Protein AF-C3YSF0-F1 (afdb_monomer_lite)

pLDDT: mean 70.15, std 16.6, range [32.06, 91.81]

Radius of gyration: 16.02 Å; chains: 1; bounding box: 49×33×46 Å

Secondary structure (DSSP, 8-state):
-------SHHHHHHHHHHHHHTT--TT-B-TTS--HHHHHHHTT-HHHHHHHHHHT--TT---TTTTTT--HHHHHHHHHHHHH-EEE-S-TTT--EEETTTT-SEEPTTTS--EESSHHHHHHHIIIIIHHHTT-SB--S---SSHHHHHHHHHHHHHTTS---

Foldseek 3Di:
DDDDPPPDLPVLLVLVLVCLQLLDQQQAAEPQQDGPLLLCQLLVSQVSNVSSVQLFRQLPSDDPPSNPRGDPNSVVSSVVSVVVQWGAQSQSVGRHIDGVPPPCWDADPAQSRHTHNDPVSVVNSCVSHNVPVGNHNYDDPPDDDDVCVSCCVSVVVSVPPPPDD

Organism: Branchiostoma floridae (NCBI:txid7739)

Structure (mmCIF, N/CA/C/O backbone):
data_AF-C3YSF0-F1
#
_entry.id   AF-C3YSF0-F1
#
loop_
_atom_site.group_PDB
_atom_site.id
_atom_site.type_symbol
_atom_site.label_atom_id
_atom_site.label_alt_id
_atom_site.label_comp_id
_atom_site.label_asym_id
_atom_site.label_entity_id
_atom_site.label_seq_id
_atom_site.pdbx_PDB_ins_code
_atom_site.Cartn_x
_atom_site.Cartn_y
_atom_site.Cartn_z
_atom_site.occupancy
_atom_site.B_iso_or_equiv
_atom_site.auth_seq_id
_atom_site.auth_comp_id
_atom_site.auth_asym_id
_atom_site.auth_atom_id
_atom_site.pdbx_PDB_model_num
ATOM 1 N N . MET A 1 1 ? 32.765 16.775 -9.386 1.00 58.72 1 MET A N 1
ATOM 2 C CA . MET A 1 1 ? 31.676 17.733 -9.104 1.00 58.72 1 MET A CA 1
ATOM 3 C C . MET A 1 1 ? 31.129 18.255 -10.427 1.00 58.72 1 MET A C 1
ATOM 5 O O . MET A 1 1 ? 31.679 19.210 -10.948 1.00 58.72 1 MET A O 1
ATOM 9 N N . TYR A 1 2 ? 30.104 17.600 -10.987 1.00 32.06 2 TYR A N 1
ATOM 10 C CA . TYR A 1 2 ? 29.138 18.219 -11.906 1.00 32.06 2 TYR A CA 1
ATOM 11 C C . TYR A 1 2 ? 27.849 17.360 -11.951 1.00 32.06 2 TYR A C 1
ATOM 13 O O . TYR A 1 2 ? 27.859 16.250 -12.460 1.00 32.06 2 TYR A O 1
ATOM 21 N N . PHE A 1 3 ? 26.802 17.898 -11.314 1.00 34.94 3 PHE A N 1
ATOM 22 C CA . PHE A 1 3 ? 25.363 17.817 -11.621 1.00 34.94 3 PHE A CA 1
ATOM 23 C C . PHE A 1 3 ? 24.602 16.471 -11.655 1.00 34.94 3 PHE A C 1
ATOM 25 O O . PHE A 1 3 ? 24.458 15.821 -12.679 1.00 34.94 3 PHE A O 1
ATOM 32 N N . LEU A 1 4 ? 23.992 16.170 -10.499 1.00 36.94 4 LEU A N 1
ATOM 33 C CA . LEU A 1 4 ? 22.568 15.846 -10.292 1.00 36.94 4 LEU A CA 1
ATOM 34 C C . LEU A 1 4 ? 21.794 15.232 -11.478 1.00 36.94 4 LEU A C 1
ATOM 36 O O . LEU A 1 4 ? 21.070 15.937 -12.183 1.00 36.94 4 LEU A O 1
ATOM 40 N N . TYR A 1 5 ? 21.774 13.902 -11.558 1.00 40.34 5 TYR A N 1
ATOM 41 C CA . TYR A 1 5 ? 20.647 13.180 -12.154 1.00 40.34 5 TYR A CA 1
ATOM 42 C C . TYR A 1 5 ? 19.462 13.216 -11.166 1.00 40.34 5 TYR A C 1
ATOM 44 O O . TYR A 1 5 ? 19.170 12.262 -10.456 1.00 40.34 5 TYR A O 1
ATOM 52 N N . ARG A 1 6 ? 18.836 14.393 -11.026 1.00 38.50 6 ARG A N 1
ATOM 53 C CA . ARG A 1 6 ? 17.540 14.586 -10.352 1.00 38.50 6 ARG A CA 1
ATOM 54 C C . ARG A 1 6 ? 16.478 14.889 -11.403 1.00 38.50 6 ARG A C 1
ATOM 56 O O . ARG A 1 6 ? 15.987 16.004 -11.444 1.00 38.50 6 ARG A O 1
ATOM 63 N N . ASN A 1 7 ? 16.153 13.940 -12.266 1.00 36.81 7 ASN A N 1
ATOM 64 C CA . ASN A 1 7 ? 14.991 14.021 -13.159 1.00 36.81 7 ASN A CA 1
ATOM 65 C C . ASN A 1 7 ? 14.609 12.559 -13.444 1.00 36.81 7 ASN A C 1
ATOM 67 O O . ASN A 1 7 ? 15.335 11.908 -14.178 1.00 36.81 7 ASN A O 1
ATOM 71 N N . SER A 1 8 ? 13.713 11.923 -12.676 1.00 43.34 8 SER A N 1
ATOM 72 C CA . SER A 1 8 ? 12.286 11.850 -13.051 1.00 43.34 8 SER A CA 1
ATOM 73 C C . SER A 1 8 ? 11.309 11.567 -11.886 1.00 43.34 8 SER A C 1
ATOM 75 O O . SER A 1 8 ? 10.114 11.417 -12.110 1.00 43.34 8 SER A O 1
ATOM 77 N N . ASN A 1 9 ? 11.754 11.553 -10.624 1.00 49.38 9 ASN A N 1
ATOM 78 C CA . ASN A 1 9 ? 10.934 11.026 -9.510 1.00 49.38 9 ASN A CA 1
ATOM 79 C C . ASN A 1 9 ? 9.778 11.936 -9.039 1.00 49.38 9 ASN A C 1
ATOM 81 O O . ASN A 1 9 ? 8.918 11.499 -8.270 1.00 49.38 9 ASN A O 1
ATOM 85 N N . SER A 1 10 ? 9.746 13.216 -9.429 1.00 51.31 10 SER A N 1
ATOM 86 C CA . SER A 1 10 ? 8.721 14.151 -8.936 1.00 51.31 10 SER A CA 1
ATOM 87 C C . SER A 1 10 ? 7.341 13.893 -9.540 1.00 51.31 10 SER A C 1
ATOM 89 O O . SER A 1 10 ? 6.345 14.066 -8.848 1.00 51.31 10 SER A O 1
ATOM 91 N N . GLY A 1 11 ? 7.273 13.452 -10.801 1.00 52.53 11 GLY A N 1
ATOM 92 C CA . GLY A 1 11 ? 5.997 13.171 -11.465 1.00 52.53 11 GLY A CA 1
ATOM 93 C C . GLY A 1 11 ? 5.335 11.893 -10.946 1.00 52.53 11 GLY A C 1
ATOM 94 O O . GLY A 1 11 ? 4.138 11.872 -10.681 1.00 52.53 11 GLY A O 1
ATOM 95 N N . GLU A 1 12 ? 6.118 10.837 -10.728 1.00 57.75 12 GLU A N 1
ATOM 96 C CA . GLU A 1 12 ? 5.611 9.546 -10.241 1.00 57.75 12 GLU A CA 1
ATOM 97 C C . GLU A 1 12 ? 5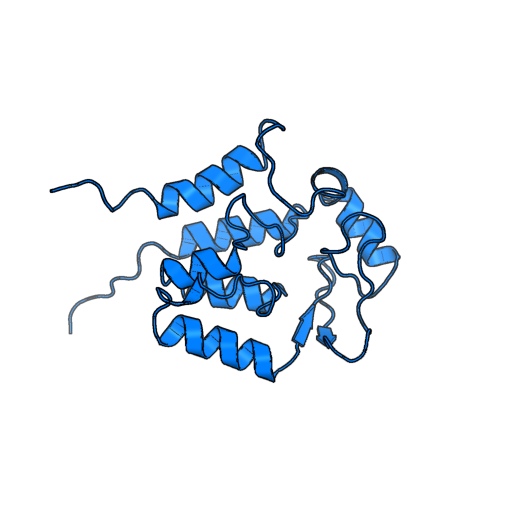.097 9.625 -8.801 1.00 57.75 12 GLU A C 1
ATOM 99 O O . GLU A 1 12 ? 4.040 9.080 -8.471 1.00 57.75 12 GLU A O 1
ATOM 104 N N . THR A 1 13 ? 5.814 10.353 -7.942 1.00 63.53 13 THR A N 1
ATOM 105 C CA . THR A 1 13 ? 5.407 10.550 -6.546 1.00 63.53 13 THR A CA 1
ATOM 106 C C . THR A 1 13 ? 4.123 11.373 -6.443 1.00 63.53 13 THR A C 1
ATOM 108 O O . THR A 1 13 ? 3.238 11.021 -5.661 1.00 63.53 13 THR A O 1
ATOM 111 N N . GLU A 1 14 ? 3.955 12.395 -7.286 1.00 64.31 14 GLU A N 1
ATOM 112 C CA . GLU A 1 14 ? 2.727 13.195 -7.357 1.00 64.31 14 GLU A CA 1
ATOM 113 C C . GLU A 1 14 ? 1.517 12.358 -7.803 1.00 64.31 14 GLU A C 1
ATOM 115 O O . GLU A 1 14 ? 0.438 12.449 -7.209 1.00 64.31 14 GLU A O 1
ATOM 120 N N . VAL A 1 15 ? 1.696 11.462 -8.781 1.00 63.06 15 VAL A N 1
ATOM 121 C CA . VAL A 1 15 ? 0.632 10.545 -9.222 1.00 63.06 15 VAL A CA 1
ATOM 122 C C . VAL A 1 15 ? 0.206 9.602 -8.091 1.00 63.06 15 VAL A C 1
ATOM 124 O O . VAL A 1 15 ? -0.994 9.406 -7.876 1.00 63.06 15 VAL A O 1
ATOM 127 N N . VAL A 1 16 ? 1.151 9.058 -7.318 1.00 68.62 16 VAL A N 1
ATOM 128 C CA . VAL A 1 16 ? 0.844 8.192 -6.163 1.00 68.62 16 VAL A CA 1
ATOM 129 C C . VAL A 1 16 ? 0.087 8.952 -5.069 1.00 68.62 16 VAL A C 1
ATOM 131 O O . VAL A 1 16 ? -0.888 8.429 -4.517 1.00 68.62 16 VAL A O 1
ATOM 134 N N . GLU A 1 17 ? 0.477 10.190 -4.765 1.00 70.00 17 GLU A N 1
ATOM 135 C CA . GLU A 1 17 ? -0.241 11.020 -3.791 1.00 70.00 17 GLU A CA 1
ATOM 136 C C . GLU A 1 17 ? -1.667 11.331 -4.254 1.00 70.00 17 GLU A C 1
ATOM 138 O O . GLU A 1 17 ? -2.618 11.149 -3.484 1.00 70.00 17 GLU A O 1
ATOM 143 N N . LEU A 1 18 ? -1.839 11.725 -5.518 1.00 66.25 18 LEU A N 1
ATOM 144 C CA . LEU A 1 18 ? -3.150 11.988 -6.112 1.00 66.25 18 LEU A CA 1
ATOM 145 C C . LEU A 1 18 ? -4.039 10.742 -6.093 1.00 66.25 18 LEU A C 1
ATOM 147 O O . LEU A 1 18 ? -5.220 10.832 -5.756 1.00 66.25 18 LEU A O 1
ATOM 151 N N . LEU A 1 19 ? -3.491 9.567 -6.388 1.00 68.56 19 LEU A N 1
ATOM 152 C CA . LEU A 1 19 ? -4.215 8.298 -6.330 1.00 68.56 19 LEU A CA 1
ATOM 153 C C . LEU A 1 19 ? -4.746 7.999 -4.928 1.00 68.56 19 LEU A C 1
ATOM 155 O O . LEU A 1 19 ? -5.927 7.676 -4.759 1.00 68.56 19 LEU A O 1
ATOM 159 N N . VAL A 1 20 ? -3.902 8.133 -3.905 1.00 72.12 20 VAL A N 1
ATOM 160 C CA . VAL A 1 20 ? -4.318 7.908 -2.514 1.00 72.12 20 VAL A CA 1
ATOM 161 C C . VAL A 1 20 ? -5.337 8.954 -2.073 1.00 72.12 20 VAL A C 1
ATOM 163 O O . VAL A 1 20 ? -6.326 8.611 -1.418 1.00 72.12 20 VAL A O 1
ATOM 166 N N . GLN A 1 21 ? -5.175 10.209 -2.499 1.00 73.56 21 GLN A N 1
ATOM 167 C CA . GLN A 1 21 ? -6.186 11.248 -2.299 1.00 73.56 21 GLN A CA 1
ATOM 168 C C . GLN A 1 21 ? -7.525 10.906 -2.956 1.00 73.56 21 GLN A C 1
ATOM 170 O O . GLN A 1 21 ? -8.554 11.301 -2.418 1.00 73.5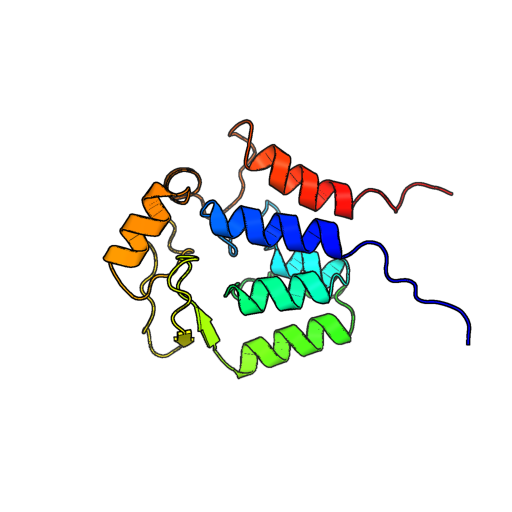6 21 GLN A O 1
ATOM 175 N N . HIS A 1 22 ? -7.527 10.139 -4.048 1.00 69.44 22 HIS A N 1
ATOM 176 C CA . HIS A 1 22 ? -8.723 9.648 -4.741 1.00 69.44 22 HIS A CA 1
ATOM 177 C C . HIS A 1 22 ? -9.148 8.235 -4.309 1.00 69.44 22 HIS A C 1
ATOM 179 O O . HIS A 1 22 ? -9.960 7.590 -4.970 1.00 69.44 22 HIS A O 1
ATOM 185 N N . GLY A 1 23 ? -8.667 7.751 -3.164 1.00 69.38 23 GLY A N 1
ATOM 186 C CA . GLY A 1 23 ? -9.173 6.533 -2.534 1.00 69.38 23 GLY A CA 1
ATOM 187 C C . GLY A 1 23 ? -8.573 5.230 -3.065 1.00 69.38 23 GLY A C 1
ATOM 188 O O . GLY A 1 23 ? -9.189 4.165 -2.916 1.00 69.38 23 GLY A O 1
ATOM 189 N N . ALA A 1 24 ? -7.398 5.310 -3.694 1.00 72.81 24 ALA A N 1
ATOM 190 C CA . ALA A 1 24 ? -6.646 4.153 -4.153 1.00 72.81 24 ALA A CA 1
ATOM 191 C C . ALA A 1 24 ? -6.326 3.172 -3.025 1.00 72.81 24 ALA A C 1
ATOM 193 O O . ALA A 1 24 ? -6.008 3.553 -1.900 1.00 72.81 24 ALA A O 1
ATOM 194 N N . THR A 1 25 ? -6.375 1.878 -3.343 1.00 76.25 25 THR A N 1
ATOM 195 C CA . THR A 1 25 ? -5.874 0.841 -2.436 1.00 76.25 25 THR A CA 1
ATOM 196 C C . THR A 1 25 ? -4.438 0.511 -2.823 1.00 76.25 25 THR A C 1
ATOM 198 O O . THR A 1 25 ? -4.192 0.081 -3.941 1.00 76.25 25 THR A O 1
ATOM 201 N N . LEU A 1 26 ? -3.504 0.717 -1.893 1.00 78.75 26 LEU A N 1
ATOM 202 C CA . LEU A 1 26 ? -2.059 0.537 -2.107 1.00 78.75 26 LEU A CA 1
ATOM 203 C C . LEU A 1 26 ? -1.610 -0.928 -2.167 1.00 78.75 26 LEU A C 1
ATOM 205 O O . LEU A 1 26 ? -0.489 -1.219 -2.557 1.00 78.75 26 LEU A O 1
ATOM 209 N N . ASP A 1 27 ? -2.491 -1.832 -1.751 1.00 80.06 27 ASP A N 1
ATOM 210 C CA . ASP A 1 27 ? -2.218 -3.256 -1.561 1.00 80.06 27 ASP A CA 1
ATOM 211 C C . ASP A 1 27 ? -2.892 -4.130 -2.636 1.00 80.06 27 ASP A C 1
ATOM 213 O O . ASP A 1 27 ? -3.080 -5.327 -2.430 1.00 80.06 27 ASP A O 1
ATOM 217 N N . ILE A 1 28 ? -3.338 -3.524 -3.743 1.00 76.38 28 ILE A N 1
ATOM 218 C CA . ILE A 1 28 ? -3.887 -4.258 -4.892 1.00 76.38 28 ILE A CA 1
ATOM 219 C C . ILE A 1 28 ? -2.761 -5.062 -5.530 1.00 76.38 28 ILE A C 1
ATOM 221 O O . ILE A 1 28 ? -1.642 -4.564 -5.641 1.00 76.38 28 ILE A O 1
ATOM 225 N N . ARG A 1 29 ? -3.077 -6.279 -5.963 1.00 76.94 29 ARG A N 1
ATOM 226 C CA . ARG A 1 29 ? -2.145 -7.136 -6.687 1.00 76.94 29 ARG A CA 1
ATOM 227 C C . ARG A 1 29 ? -2.467 -7.188 -8.168 1.00 76.94 29 ARG A C 1
ATOM 229 O O . ARG A 1 29 ? -3.637 -7.115 -8.540 1.00 76.94 29 ARG A O 1
ATOM 236 N N . ASP A 1 30 ? -1.454 -7.320 -9.006 1.00 72.31 30 ASP A N 1
ATOM 237 C CA . ASP A 1 30 ? -1.636 -7.618 -10.424 1.00 72.31 30 ASP A CA 1
ATOM 238 C C . ASP A 1 30 ? -1.770 -9.136 -10.683 1.00 72.31 30 ASP A C 1
ATOM 240 O O . ASP A 1 30 ? -1.887 -9.946 -9.759 1.00 72.31 30 ASP A O 1
ATOM 244 N N . ASN A 1 31 ? -1.767 -9.531 -11.960 1.00 72.88 31 ASN A N 1
ATOM 245 C CA . ASN A 1 31 ? -1.837 -10.938 -12.372 1.00 72.88 31 ASN A CA 1
ATOM 246 C C . ASN A 1 31 ? -0.616 -11.767 -11.934 1.00 72.88 31 ASN A C 1
ATOM 248 O O . ASN A 1 31 ? -0.710 -12.992 -11.885 1.00 72.88 31 ASN A O 1
ATOM 252 N N . ARG A 1 32 ? 0.506 -11.112 -11.618 1.00 70.38 32 ARG A N 1
ATOM 253 C CA . ARG A 1 32 ? 1.728 -11.709 -11.065 1.00 70.38 32 ARG A CA 1
ATOM 254 C C . ARG A 1 32 ? 1.764 -11.637 -9.538 1.00 70.38 32 ARG A C 1
ATOM 256 O O . ARG A 1 32 ? 2.794 -11.892 -8.942 1.00 70.38 32 ARG A O 1
ATOM 263 N N . GLN A 1 33 ? 0.644 -11.284 -8.904 1.00 75.44 33 GLN A N 1
ATOM 264 C CA . GLN A 1 33 ? 0.536 -11.071 -7.460 1.00 75.44 33 GLN A CA 1
ATOM 265 C C . GLN A 1 33 ? 1.411 -9.926 -6.914 1.00 75.44 33 GLN A C 1
ATOM 267 O O . GLN A 1 33 ? 1.505 -9.758 -5.691 1.00 75.44 33 GLN A O 1
ATOM 272 N N . ASP A 1 34 ? 1.973 -9.088 -7.784 1.00 76.56 34 ASP A N 1
ATOM 273 C CA . ASP A 1 34 ? 2.842 -7.987 -7.395 1.00 76.56 34 ASP A CA 1
ATOM 274 C C . ASP A 1 34 ? 2.014 -6.774 -6.971 1.00 76.56 34 ASP A C 1
ATOM 276 O O . ASP A 1 34 ? 0.982 -6.437 -7.559 1.00 76.56 34 ASP A O 1
ATOM 280 N N . THR A 1 35 ? 2.466 -6.107 -5.909 1.00 80.38 35 THR A N 1
ATOM 281 C CA . THR A 1 35 ? 1.856 -4.863 -5.418 1.00 80.38 35 THR A CA 1
ATOM 282 C C . THR A 1 35 ? 2.588 -3.647 -5.985 1.00 80.38 35 THR A C 1
ATOM 284 O O . THR A 1 35 ? 3.753 -3.765 -6.367 1.00 80.38 35 THR A O 1
ATOM 287 N N . PRO A 1 36 ? 1.978 -2.445 -5.966 1.00 77.56 36 PRO A N 1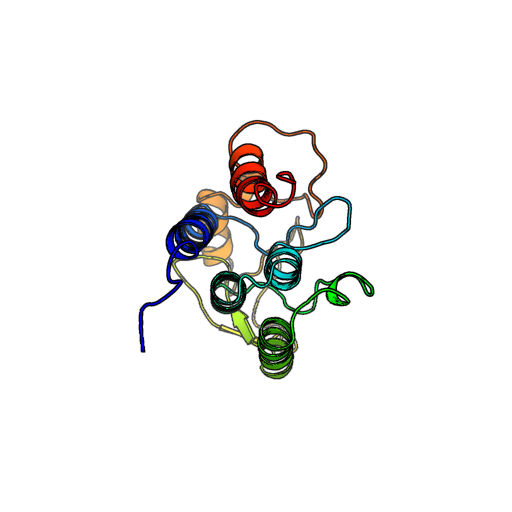
ATOM 288 C CA . PRO A 1 36 ? 2.667 -1.205 -6.331 1.00 77.56 36 PRO A CA 1
ATOM 289 C C . PRO A 1 36 ? 4.015 -1.013 -5.623 1.00 77.56 36 PRO A C 1
ATOM 291 O O . PRO A 1 36 ? 4.943 -0.456 -6.198 1.00 77.56 36 PRO A O 1
ATOM 294 N N . LEU A 1 37 ? 4.135 -1.496 -4.380 1.00 81.94 37 LEU A N 1
ATOM 295 C CA . LEU A 1 37 ? 5.382 -1.449 -3.623 1.00 81.94 37 LEU A CA 1
ATOM 296 C C . LEU A 1 37 ? 6.449 -2.393 -4.195 1.00 81.94 37 LEU A C 1
ATOM 298 O O . LEU A 1 37 ? 7.605 -2.000 -4.256 1.00 81.94 37 LEU A O 1
ATOM 302 N N . VAL A 1 38 ? 6.072 -3.606 -4.616 1.00 78.00 38 VAL A N 1
ATOM 303 C CA . VAL A 1 38 ? 7.001 -4.574 -5.227 1.00 78.00 38 VAL A CA 1
ATOM 304 C C . VAL A 1 38 ? 7.532 -4.034 -6.552 1.00 78.00 38 VAL A C 1
ATOM 306 O O . VAL A 1 38 ? 8.742 -4.014 -6.740 1.00 78.00 38 VAL A O 1
ATOM 309 N N . HIS A 1 39 ? 6.656 -3.494 -7.405 1.00 75.81 39 HIS A N 1
ATOM 310 C CA . HIS A 1 39 ? 7.064 -2.814 -8.639 1.00 75.81 39 HIS A CA 1
ATOM 311 C C . HIS A 1 39 ? 8.047 -1.676 -8.353 1.00 75.81 39 HIS A C 1
ATOM 313 O O . HIS A 1 39 ? 9.145 -1.665 -8.896 1.00 75.81 39 HIS A O 1
ATOM 319 N N . ALA A 1 40 ? 7.719 -0.769 -7.427 1.00 77.19 40 ALA A N 1
ATOM 320 C CA . ALA A 1 40 ? 8.619 0.330 -7.072 1.00 77.19 40 ALA A CA 1
ATOM 321 C C . ALA A 1 40 ? 9.999 -0.147 -6.577 1.00 77.19 40 ALA A C 1
ATOM 323 O O . ALA A 1 40 ? 10.977 0.575 -6.742 1.00 77.19 40 ALA A O 1
ATOM 324 N N . CYS A 1 41 ? 10.092 -1.342 -5.985 1.00 78.94 41 CYS A N 1
ATOM 325 C CA . CYS A 1 41 ? 11.371 -1.925 -5.592 1.00 78.94 41 CYS A CA 1
ATOM 326 C C . CYS A 1 41 ? 12.126 -2.584 -6.759 1.00 78.94 41 CYS A C 1
ATOM 328 O O . CYS A 1 41 ? 13.343 -2.442 -6.807 1.00 78.94 41 CYS A O 1
ATOM 330 N N . ILE A 1 42 ? 11.438 -3.272 -7.681 1.00 75.56 42 ILE A N 1
ATOM 331 C CA . ILE A 1 42 ? 12.048 -3.897 -8.875 1.00 75.56 42 ILE A CA 1
ATOM 332 C C . ILE A 1 42 ? 12.689 -2.835 -9.779 1.00 75.56 42 ILE A C 1
ATOM 334 O O . ILE A 1 42 ? 13.764 -3.053 -10.320 1.00 75.56 42 ILE A O 1
ATOM 338 N N . PHE A 1 43 ? 12.054 -1.668 -9.907 1.00 74.19 43 PHE A N 1
ATOM 339 C CA . PHE A 1 43 ? 12.539 -0.568 -10.751 1.00 74.19 43 PHE A CA 1
ATOM 340 C C . PHE A 1 43 ? 13.407 0.461 -10.001 1.00 74.19 43 PHE A C 1
ATOM 342 O O . PHE A 1 43 ? 13.668 1.547 -10.513 1.00 74.19 43 PHE A O 1
ATOM 349 N N . ASP A 1 44 ? 13.809 0.151 -8.765 1.00 74.00 44 ASP A N 1
ATOM 350 C CA . ASP A 1 44 ? 14.570 1.020 -7.853 1.00 74.00 44 ASP A CA 1
ATOM 351 C C . ASP A 1 44 ? 14.049 2.469 -7.741 1.00 74.00 44 ASP A C 1
ATOM 353 O O . ASP A 1 44 ? 14.777 3.459 -7.645 1.00 74.00 44 ASP A O 1
ATOM 357 N N . HIS A 1 45 ? 12.729 2.632 -7.705 1.00 77.00 45 HIS A N 1
ATOM 358 C CA . HIS A 1 45 ? 12.096 3.929 -7.477 1.00 77.00 45 HIS A CA 1
ATOM 359 C C . HIS A 1 45 ? 12.048 4.230 -5.979 1.00 77.00 45 HIS A C 1
ATOM 361 O O . HIS A 1 45 ? 10.984 4.269 -5.353 1.00 77.00 45 HIS A O 1
ATOM 367 N N . VAL A 1 46 ? 13.221 4.457 -5.385 1.00 81.31 46 VAL A N 1
ATOM 368 C CA . VAL A 1 46 ? 13.410 4.569 -3.929 1.00 81.31 46 VAL A CA 1
ATOM 369 C C . VAL A 1 46 ? 12.497 5.629 -3.288 1.00 81.31 46 VAL A C 1
ATOM 371 O O . VAL A 1 46 ? 11.985 5.446 -2.179 1.00 81.31 46 VAL A O 1
ATOM 374 N N . ASP A 1 47 ? 12.252 6.745 -3.979 1.00 80.94 47 ASP A N 1
ATOM 375 C CA . ASP A 1 47 ? 11.340 7.796 -3.508 1.00 80.94 47 ASP A CA 1
ATOM 376 C C . ASP A 1 47 ? 9.880 7.331 -3.487 1.00 80.94 47 ASP A C 1
ATOM 378 O O . ASP A 1 47 ? 9.166 7.567 -2.506 1.00 80.94 47 ASP A O 1
ATOM 382 N N . THR A 1 48 ? 9.460 6.595 -4.515 1.00 79.12 48 THR A N 1
ATOM 383 C CA . THR A 1 48 ? 8.139 5.966 -4.605 1.00 79.12 48 THR A CA 1
ATOM 384 C C . THR A 1 48 ? 7.976 4.882 -3.537 1.00 79.12 48 THR A C 1
ATOM 386 O O . THR A 1 48 ? 6.946 4.846 -2.860 1.00 79.12 48 THR A O 1
ATOM 389 N N . VAL A 1 49 ? 9.009 4.071 -3.275 1.00 83.44 49 VAL A N 1
ATOM 390 C CA . VAL A 1 49 ? 9.042 3.090 -2.169 1.00 83.44 49 VAL A CA 1
ATOM 391 C C . VAL A 1 49 ? 8.826 3.786 -0.823 1.00 83.44 49 VAL A C 1
ATOM 393 O O . VAL A 1 49 ? 7.932 3.412 -0.054 1.00 83.44 49 VAL A O 1
ATOM 396 N N . ARG A 1 50 ? 9.597 4.845 -0.539 1.00 86.00 50 ARG A N 1
ATOM 397 C CA . ARG A 1 50 ? 9.451 5.641 0.693 1.00 86.00 50 ARG A CA 1
ATOM 398 C C . ARG A 1 50 ? 8.051 6.227 0.824 1.00 86.00 50 ARG A C 1
ATOM 400 O O . ARG A 1 50 ? 7.471 6.180 1.912 1.00 86.00 50 ARG A O 1
ATOM 407 N N . LEU A 1 51 ? 7.507 6.771 -0.261 1.00 83.25 51 LEU A N 1
ATOM 408 C CA . LEU A 1 51 ? 6.179 7.369 -0.276 1.00 83.25 51 LEU A CA 1
ATOM 409 C C . LEU A 1 51 ? 5.086 6.326 -0.014 1.00 83.25 51 LEU A C 1
ATOM 411 O O . LEU A 1 51 ? 4.266 6.524 0.880 1.00 83.25 51 LEU A O 1
ATOM 415 N N . LEU A 1 52 ? 5.097 5.195 -0.720 1.00 82.50 52 LEU A N 1
ATOM 416 C CA . LEU A 1 52 ? 4.122 4.115 -0.538 1.00 82.50 52 LEU A CA 1
ATOM 417 C C . LEU A 1 52 ? 4.124 3.596 0.905 1.00 82.50 52 LEU A C 1
ATOM 419 O O . LEU A 1 52 ? 3.063 3.467 1.523 1.00 82.50 52 LEU A O 1
ATOM 423 N N . LEU A 1 53 ? 5.304 3.385 1.492 1.00 86.00 53 LEU A N 1
ATOM 424 C CA . LEU A 1 53 ? 5.441 2.984 2.897 1.00 86.00 53 LEU A CA 1
ATOM 425 C C . LEU A 1 53 ? 4.945 4.072 3.858 1.00 86.00 53 LEU A C 1
ATOM 427 O O . LEU A 1 53 ? 4.236 3.774 4.824 1.00 86.00 53 LEU A O 1
ATOM 431 N N . LYS A 1 54 ? 5.247 5.346 3.579 1.00 83.44 54 LYS A N 1
ATOM 432 C CA . LYS A 1 54 ? 4.749 6.494 4.354 1.00 83.44 54 LYS A CA 1
ATOM 433 C C . LYS A 1 54 ? 3.225 6.591 4.308 1.00 83.44 54 LYS A C 1
ATOM 435 O O . LYS A 1 54 ? 2.626 6.926 5.331 1.00 83.44 54 LYS A O 1
ATOM 440 N N . LEU A 1 55 ? 2.610 6.273 3.169 1.00 78.44 55 LEU A N 1
ATOM 441 C CA . LEU A 1 55 ? 1.158 6.230 2.964 1.00 78.44 55 LEU A CA 1
ATOM 442 C C . LEU A 1 55 ? 0.512 4.949 3.528 1.00 78.44 55 LEU A C 1
ATOM 444 O O . LEU A 1 55 ? -0.708 4.888 3.680 1.00 78.44 55 LEU A O 1
ATOM 448 N N . GLY A 1 56 ? 1.319 3.966 3.937 1.00 81.75 56 GLY A N 1
ATOM 449 C CA . GLY A 1 56 ? 0.875 2.778 4.665 1.00 81.75 56 GLY A CA 1
ATOM 450 C C . GLY A 1 56 ? 0.667 1.529 3.809 1.00 81.75 56 GLY A C 1
ATOM 451 O O . GLY A 1 56 ? -0.098 0.657 4.231 1.00 81.75 56 GLY A O 1
ATOM 452 N N . ALA A 1 57 ? 1.326 1.438 2.649 1.00 85.06 57 ALA A N 1
ATOM 453 C CA . ALA A 1 57 ? 1.439 0.198 1.881 1.00 85.06 57 ALA A CA 1
ATOM 454 C C . ALA A 1 57 ? 2.037 -0.924 2.743 1.00 85.06 57 ALA A C 1
ATOM 456 O O . ALA A 1 57 ? 2.875 -0.681 3.619 1.00 85.06 57 ALA A O 1
ATOM 457 N N . ASN A 1 58 ? 1.595 -2.159 2.524 1.00 85.88 58 ASN A N 1
ATOM 458 C CA . ASN A 1 58 ? 2.044 -3.292 3.318 1.00 85.88 58 ASN A CA 1
ATOM 459 C C . ASN A 1 58 ? 3.309 -3.939 2.729 1.00 85.88 58 ASN A C 1
ATOM 461 O O . ASN A 1 58 ? 3.212 -4.597 1.694 1.00 85.88 58 ASN A O 1
ATOM 465 N N . PRO A 1 59 ? 4.464 -3.871 3.417 1.00 86.44 59 PRO A N 1
ATOM 466 C CA . PRO A 1 59 ? 5.708 -4.462 2.919 1.00 86.44 59 PRO A CA 1
ATOM 467 C C . PRO A 1 59 ? 5.716 -5.997 2.909 1.00 86.44 59 PRO A C 1
ATOM 469 O O . PRO A 1 59 ? 6.624 -6.600 2.347 1.00 86.44 59 PRO A O 1
ATOM 472 N N . ASP A 1 60 ? 4.730 -6.639 3.541 1.00 82.62 60 ASP A N 1
ATOM 473 C CA . ASP A 1 60 ? 4.653 -8.098 3.635 1.00 82.62 60 ASP A CA 1
ATOM 474 C C . ASP A 1 60 ? 3.825 -8.738 2.494 1.00 82.62 60 ASP A C 1
ATOM 476 O O . ASP A 1 60 ? 3.763 -9.961 2.407 1.00 82.62 60 ASP A O 1
ATOM 480 N N . LEU A 1 61 ? 3.173 -7.957 1.618 1.00 74.56 61 LEU A N 1
ATOM 481 C CA . LEU A 1 61 ? 2.320 -8.481 0.531 1.00 74.56 61 LEU A CA 1
ATOM 482 C C . LEU A 1 61 ? 3.098 -8.770 -0.761 1.00 74.56 61 LEU A C 1
ATOM 484 O O . LEU A 1 61 ? 2.659 -8.394 -1.843 1.00 74.56 61 LEU A O 1
ATOM 488 N N . ARG A 1 62 ? 4.237 -9.447 -0.643 1.00 69.06 62 ARG A N 1
ATOM 489 C CA . ARG A 1 62 ? 5.065 -9.869 -1.780 1.00 69.06 62 ARG A CA 1
ATOM 490 C C . ARG A 1 62 ? 4.867 -11.346 -2.102 1.00 69.06 62 ARG A C 1
ATOM 492 O O . ARG A 1 62 ? 4.669 -12.145 -1.183 1.00 69.06 62 ARG A O 1
ATOM 499 N N . GLU A 1 63 ? 4.973 -11.710 -3.376 1.00 66.56 63 GLU A N 1
ATOM 500 C CA . GLU A 1 63 ? 5.245 -13.095 -3.748 1.00 66.56 63 GLU A CA 1
ATOM 501 C C . GLU A 1 63 ? 6.705 -13.447 -3.411 1.00 66.56 63 GLU A C 1
ATOM 503 O O . GLU A 1 63 ? 7.581 -12.586 -3.313 1.00 66.56 63 GLU A O 1
ATOM 508 N N . THR A 1 64 ? 6.960 -14.730 -3.159 1.00 52.88 64 THR A N 1
ATOM 509 C CA . THR A 1 64 ? 8.226 -15.229 -2.597 1.00 52.88 64 THR A CA 1
ATOM 510 C C . THR A 1 64 ? 9.408 -15.106 -3.579 1.00 52.88 64 THR A C 1
ATOM 512 O O . THR A 1 64 ? 10.546 -15.247 -3.146 1.00 52.88 64 THR A O 1
ATOM 515 N N . GLY A 1 65 ? 9.162 -14.786 -4.860 1.00 54.19 65 GLY A N 1
ATOM 516 C CA . GLY A 1 65 ? 10.187 -14.640 -5.906 1.00 54.19 65 GLY A CA 1
ATOM 517 C C . GLY A 1 65 ? 10.397 -13.226 -6.475 1.00 54.19 65 GLY A C 1
ATOM 518 O O . GLY A 1 65 ? 11.426 -12.985 -7.092 1.00 54.19 65 GLY A O 1
ATOM 519 N N . SER A 1 66 ? 9.493 -12.264 -6.263 1.00 56.03 66 SER A N 1
ATOM 520 C CA . SER A 1 66 ? 9.544 -10.981 -6.999 1.00 56.03 66 SER A CA 1
ATOM 521 C C . SER A 1 66 ? 10.565 -9.962 -6.469 1.00 56.03 66 SER A C 1
ATOM 523 O O . SER A 1 66 ? 10.788 -8.936 -7.095 1.00 56.03 66 SER A O 1
ATOM 525 N N . LEU A 1 67 ? 11.194 -10.207 -5.310 1.00 54.91 67 LEU A N 1
ATOM 526 C CA . LEU A 1 67 ? 12.232 -9.313 -4.767 1.00 54.91 67 LEU A CA 1
ATOM 527 C C . LEU A 1 67 ? 13.659 -9.687 -5.183 1.00 54.91 67 LEU A C 1
ATOM 529 O O . LEU A 1 67 ? 14.600 -9.045 -4.718 1.00 54.91 67 LEU A O 1
ATOM 533 N N . HIS A 1 68 ? 13.845 -10.721 -6.009 1.00 57.12 68 HIS A N 1
ATOM 534 C CA . HIS A 1 68 ? 15.183 -11.093 -6.476 1.00 57.12 68 HIS A CA 1
ATOM 535 C C . HIS A 1 68 ? 15.855 -9.976 -7.290 1.00 57.12 68 HIS A C 1
ATOM 537 O O . HIS A 1 68 ? 17.081 -9.907 -7.290 1.00 57.12 68 HIS A O 1
ATOM 543 N N . ASP A 1 69 ? 15.058 -9.064 -7.856 1.00 57.75 69 ASP A N 1
ATOM 544 C CA . ASP A 1 69 ? 15.521 -7.952 -8.691 1.00 57.75 69 ASP A CA 1
ATOM 545 C C . ASP A 1 69 ? 15.525 -6.595 -7.963 1.00 57.75 69 ASP A C 1
ATOM 547 O O . ASP A 1 69 ? 15.805 -5.565 -8.564 1.00 57.75 69 ASP A O 1
ATOM 551 N N . CYS A 1 70 ? 15.195 -6.552 -6.667 1.00 64.44 70 CYS A N 1
ATOM 552 C CA . CYS A 1 70 ? 15.192 -5.293 -5.923 1.00 64.44 70 CYS A CA 1
ATOM 553 C C . CYS A 1 70 ? 16.608 -4.887 -5.523 1.00 64.44 70 CYS A C 1
ATOM 555 O O . CYS A 1 70 ? 17.304 -5.642 -4.838 1.00 64.44 70 CYS A O 1
ATOM 557 N N . GLU A 1 71 ? 17.004 -3.666 -5.876 1.00 71.12 71 GLU A N 1
ATOM 558 C CA . GLU A 1 71 ? 18.294 -3.120 -5.469 1.00 71.12 71 GLU A CA 1
ATOM 559 C C . GLU A 1 71 ? 18.425 -2.980 -3.942 1.00 71.12 71 GLU A C 1
ATOM 561 O O . GLU A 1 71 ? 17.448 -2.916 -3.180 1.00 71.12 71 GLU A O 1
ATOM 566 N N . GLU A 1 72 ? 19.680 -2.934 -3.482 1.00 75.75 72 GLU A N 1
ATOM 567 C CA . GLU A 1 72 ? 20.033 -3.047 -2.067 1.00 75.75 72 GLU A CA 1
ATOM 568 C C . GLU A 1 72 ? 19.369 -1.959 -1.201 1.00 75.75 72 GLU A C 1
ATOM 570 O O . GLU A 1 72 ? 18.934 -2.237 -0.081 1.00 75.75 72 GLU A O 1
ATOM 575 N N . GLU A 1 73 ? 19.237 -0.732 -1.711 1.00 81.69 73 GLU A N 1
ATOM 576 C CA . GLU A 1 73 ? 18.670 0.397 -0.962 1.00 81.69 73 GLU A CA 1
ATOM 577 C C . GLU A 1 73 ? 17.150 0.283 -0.783 1.00 81.69 73 GLU A C 1
ATOM 579 O O . GLU A 1 73 ? 16.640 0.384 0.339 1.00 81.69 73 GLU A O 1
ATOM 584 N N . SER A 1 74 ? 16.413 0.000 -1.859 1.00 82.19 74 SER A N 1
ATOM 585 C CA . SER A 1 74 ? 14.966 -0.234 -1.805 1.00 82.19 74 SER A CA 1
ATOM 586 C C . SER A 1 74 ? 14.622 -1.405 -0.876 1.00 82.19 74 SER A C 1
ATOM 588 O O . SER A 1 74 ? 13.718 -1.295 -0.035 1.00 82.19 74 SER A O 1
ATOM 590 N N . LEU A 1 75 ? 15.399 -2.493 -0.936 1.00 83.62 75 LEU A N 1
ATOM 591 C CA . LEU A 1 75 ? 15.236 -3.642 -0.046 1.00 83.62 75 LEU A CA 1
ATOM 592 C C . LEU A 1 75 ? 15.484 -3.273 1.424 1.00 83.62 75 LEU A C 1
ATOM 594 O O . LEU A 1 75 ? 14.683 -3.636 2.290 1.00 83.62 75 LEU A O 1
ATOM 598 N N . ARG A 1 76 ? 16.544 -2.510 1.727 1.00 87.69 76 ARG A N 1
ATOM 599 C CA . ARG A 1 76 ? 16.840 -2.038 3.095 1.00 87.69 76 ARG A CA 1
ATOM 600 C C . ARG A 1 76 ? 15.681 -1.232 3.683 1.00 87.69 76 ARG A C 1
ATOM 602 O O . ARG A 1 76 ? 15.306 -1.461 4.835 1.00 87.69 76 ARG A O 1
ATOM 609 N N . ILE A 1 77 ? 15.082 -0.330 2.906 1.00 87.75 77 ILE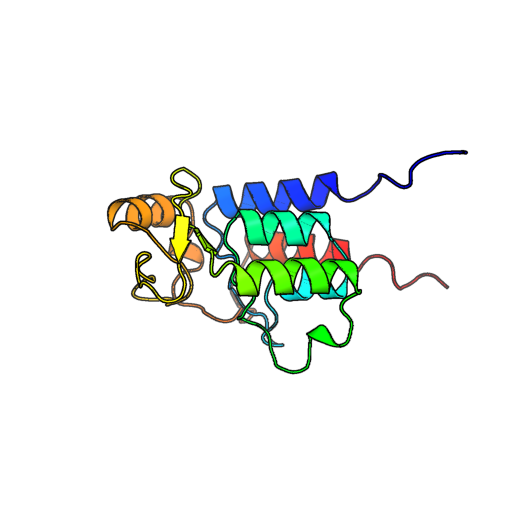 A N 1
ATOM 610 C CA . ILE A 1 77 ? 13.951 0.505 3.348 1.00 87.75 77 ILE A CA 1
ATOM 611 C C . ILE A 1 77 ? 12.714 -0.352 3.636 1.00 87.75 77 ILE A C 1
ATOM 613 O O . ILE A 1 77 ? 12.055 -0.169 4.666 1.00 87.75 77 ILE A O 1
ATOM 617 N N . VAL A 1 78 ? 12.403 -1.308 2.757 1.00 86.94 78 VAL A N 1
ATOM 618 C CA . VAL A 1 78 ? 11.285 -2.240 2.955 1.00 86.94 78 VAL A CA 1
ATOM 619 C C . VAL A 1 78 ? 11.509 -3.094 4.197 1.00 86.94 78 VAL A C 1
ATOM 621 O O . VAL A 1 78 ? 10.605 -3.220 5.024 1.00 86.94 78 VAL A O 1
ATOM 624 N N . GLU A 1 79 ? 12.707 -3.644 4.382 1.00 87.56 79 GLU A N 1
ATOM 625 C CA . GLU A 1 79 ? 13.049 -4.443 5.560 1.00 87.56 79 GLU A CA 1
ATOM 626 C C . GLU A 1 79 ? 12.972 -3.625 6.856 1.00 87.56 79 GLU A C 1
ATOM 628 O O . GLU A 1 79 ? 12.476 -4.110 7.878 1.00 87.56 79 GLU A O 1
ATOM 633 N N . GLU A 1 80 ? 13.351 -2.349 6.827 1.00 88.75 80 GLU A N 1
ATOM 634 C CA . GLU A 1 80 ? 13.159 -1.459 7.970 1.00 88.75 80 GLU A CA 1
ATOM 635 C C . GLU A 1 80 ? 11.669 -1.213 8.254 1.00 88.75 80 GLU A C 1
ATOM 637 O O . GLU A 1 80 ? 11.195 -1.365 9.387 1.00 88.75 80 GLU A O 1
ATOM 642 N N . ALA A 1 81 ? 10.865 -0.963 7.219 1.00 87.94 81 ALA A N 1
ATOM 643 C CA . ALA A 1 81 ? 9.416 -0.873 7.364 1.00 87.94 81 ALA A CA 1
ATOM 644 C C . ALA A 1 81 ? 8.788 -2.187 7.873 1.00 87.94 81 ALA A C 1
ATOM 646 O O . ALA A 1 81 ? 7.790 -2.158 8.608 1.00 87.94 81 ALA A O 1
ATOM 647 N N . ARG A 1 82 ? 9.376 -3.350 7.563 1.00 88.12 82 ARG A N 1
ATOM 648 C CA . ARG A 1 82 ? 8.970 -4.651 8.123 1.00 88.12 82 ARG A CA 1
ATOM 649 C C . ARG A 1 82 ? 9.208 -4.718 9.629 1.00 88.12 82 ARG A C 1
ATOM 651 O O . ARG A 1 82 ? 8.301 -5.130 10.364 1.00 88.12 82 ARG A O 1
ATOM 658 N N . LYS A 1 83 ? 10.364 -4.247 10.105 1.00 86.94 83 LYS A N 1
ATOM 659 C CA . LYS A 1 83 ? 10.710 -4.210 11.538 1.00 86.94 83 LYS A CA 1
ATOM 660 C C . LYS A 1 83 ? 9.799 -3.287 12.338 1.00 86.94 83 LYS A C 1
ATOM 662 O O . LYS A 1 83 ? 9.310 -3.695 13.394 1.00 86.94 83 LYS A O 1
ATOM 667 N N . THR A 1 84 ? 9.510 -2.090 11.819 1.00 84.88 84 THR A N 1
ATOM 668 C CA . THR A 1 84 ? 8.678 -1.095 12.527 1.00 84.88 84 THR A CA 1
ATOM 669 C C . THR A 1 84 ? 7.243 -1.567 12.756 1.00 84.88 84 THR A C 1
ATOM 671 O O . THR A 1 84 ? 6.567 -1.068 13.656 1.00 84.88 84 THR A O 1
ATOM 674 N N . LYS A 1 85 ? 6.751 -2.533 11.961 1.00 81.81 85 LYS A N 1
ATOM 675 C CA . LYS A 1 85 ? 5.365 -3.046 12.031 1.00 81.81 85 LYS A CA 1
ATOM 676 C C . LYS A 1 85 ? 4.301 -1.967 11.840 1.00 81.81 85 LYS A C 1
ATOM 678 O O . LYS A 1 85 ? 3.123 -2.238 12.088 1.00 81.81 85 LYS A O 1
ATOM 683 N N . LEU A 1 86 ? 4.712 -0.782 11.394 1.00 82.06 86 LEU A N 1
ATOM 684 C CA . LEU A 1 86 ? 3.875 0.391 11.267 1.00 82.06 86 LEU A CA 1
ATOM 685 C C . LEU A 1 86 ? 3.036 0.296 9.997 1.00 82.06 86 LEU A C 1
ATOM 687 O O . LEU A 1 86 ? 3.506 -0.096 8.931 1.00 82.06 86 LEU A O 1
ATOM 691 N N . LEU A 1 87 ? 1.776 0.672 10.138 1.00 85.38 87 LEU A N 1
ATOM 692 C CA . LEU A 1 87 ? 0.811 0.872 9.071 1.00 85.38 87 LEU A CA 1
ATOM 693 C C . LEU A 1 87 ? 0.008 2.130 9.377 1.00 85.38 87 LEU A C 1
ATOM 695 O O . LEU A 1 87 ? 0.063 2.664 10.487 1.00 85.38 87 LEU A O 1
ATOM 699 N N . ARG A 1 88 ? -0.788 2.593 8.417 1.00 87.12 88 ARG A N 1
ATOM 700 C CA . ARG A 1 88 ? -1.650 3.762 8.605 1.00 87.12 88 ARG A CA 1
ATOM 701 C C . ARG A 1 88 ? -3.061 3.511 8.117 1.00 87.12 88 ARG A C 1
ATOM 703 O O . ARG A 1 88 ? -3.303 2.662 7.267 1.00 87.12 88 ARG A O 1
ATOM 710 N N . CYS A 1 89 ? -4.003 4.257 8.677 1.00 88.06 89 CYS A N 1
ATOM 711 C CA . CYS A 1 89 ? -5.350 4.368 8.136 1.00 88.06 89 CYS A CA 1
ATOM 712 C C . CYS A 1 89 ? -5.288 4.868 6.683 1.00 88.06 89 CYS A C 1
ATOM 714 O O . CYS A 1 89 ? -4.703 5.920 6.440 1.00 88.06 89 CYS A O 1
ATOM 716 N N . CYS A 1 90 ? -5.939 4.166 5.750 1.00 84.06 90 CYS A N 1
ATOM 717 C CA . CYS A 1 90 ? -5.952 4.529 4.328 1.00 84.06 90 CYS A CA 1
ATOM 718 C C . CYS A 1 90 ? -6.755 5.799 4.024 1.00 84.06 90 CYS A C 1
ATOM 720 O O . CYS A 1 90 ? -6.688 6.301 2.914 1.00 84.06 90 CYS A O 1
ATOM 722 N N . ASN A 1 91 ? -7.530 6.332 4.976 1.00 85.44 91 ASN A N 1
ATOM 723 C CA . ASN A 1 91 ? -8.173 7.627 4.775 1.00 85.44 91 ASN A CA 1
ATOM 724 C C . ASN A 1 91 ? -7.090 8.727 4.713 1.00 85.44 91 ASN A C 1
ATOM 726 O O . ASN A 1 91 ? -6.470 8.986 5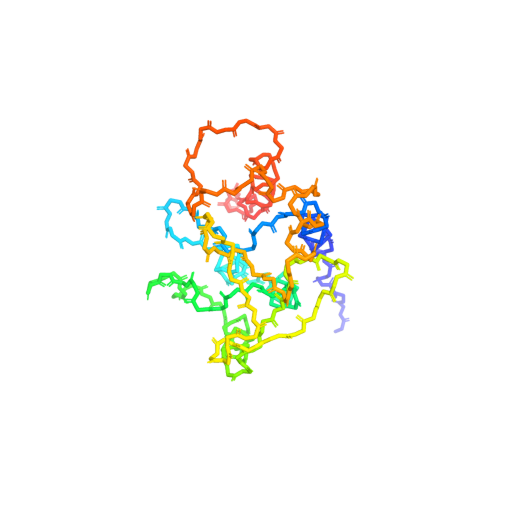.756 1.00 85.44 91 ASN A O 1
ATOM 730 N N . PRO A 1 92 ? -6.894 9.405 3.561 1.00 75.12 92 PRO A N 1
ATOM 731 C CA . PRO A 1 92 ? -5.811 10.370 3.368 1.00 75.12 92 PRO A CA 1
ATOM 732 C C . PRO A 1 92 ? -5.901 11.560 4.331 1.00 75.12 92 PRO A C 1
ATOM 734 O O . PRO A 1 92 ? -4.882 12.111 4.728 1.00 75.12 92 PRO A O 1
ATOM 737 N N . LYS A 1 93 ? -7.110 11.915 4.791 1.00 82.81 93 LYS A N 1
ATOM 738 C CA . LYS A 1 93 ? -7.321 12.987 5.781 1.00 82.81 93 LYS A CA 1
ATOM 739 C C . LYS A 1 93 ? -7.029 12.565 7.225 1.00 82.81 93 LYS A C 1
ATOM 741 O O . LYS A 1 93 ? -7.042 13.403 8.119 1.00 82.81 93 LYS A O 1
ATOM 746 N N . CYS A 1 94 ? -6.836 11.272 7.482 1.00 85.44 94 CYS A N 1
ATOM 747 C CA . CYS A 1 94 ? -6.648 10.737 8.826 1.00 85.44 94 CYS A CA 1
ATOM 748 C C . CYS A 1 94 ? -5.196 10.352 9.101 1.00 85.44 94 CYS A C 1
ATOM 750 O O . CYS A 1 94 ? -4.628 10.804 10.091 1.00 85.44 94 CYS A O 1
ATOM 752 N N . GLY A 1 95 ? -4.627 9.451 8.294 1.00 76.19 95 GLY A N 1
ATOM 753 C CA . GLY A 1 95 ? -3.238 8.999 8.438 1.00 76.19 95 GLY A CA 1
ATOM 754 C C . GLY A 1 95 ? -2.858 8.388 9.798 1.00 76.19 95 GLY A C 1
ATOM 755 O O . GLY A 1 95 ? -1.663 8.207 10.061 1.00 76.19 95 GLY A O 1
ATOM 756 N N . LYS A 1 96 ? -3.835 8.075 10.671 1.00 84.44 96 LYS A N 1
ATOM 757 C CA . LYS A 1 96 ? -3.576 7.560 12.025 1.00 84.44 96 LYS A CA 1
ATOM 758 C C . LYS A 1 96 ? -2.739 6.281 11.956 1.00 84.44 96 LYS A C 1
ATOM 760 O O . LYS A 1 96 ? -3.119 5.365 11.217 1.00 84.44 96 LYS A O 1
ATOM 765 N N . PRO A 1 97 ? -1.632 6.207 12.715 1.00 81.88 97 PRO A N 1
ATOM 766 C CA . PRO A 1 97 ? -0.793 5.026 12.735 1.00 81.88 97 PRO A CA 1
ATOM 767 C C . PRO A 1 97 ? -1.515 3.857 13.408 1.00 81.88 97 PRO A C 1
ATOM 769 O O . PRO A 1 97 ? -2.349 4.031 14.298 1.00 81.88 97 PRO A O 1
ATOM 772 N N . GLY A 1 98 ? -1.158 2.653 12.995 1.00 77.38 98 GLY A N 1
ATOM 773 C CA . GLY A 1 98 ? -1.509 1.409 13.656 1.00 77.38 98 GLY A CA 1
ATOM 774 C C . GLY A 1 98 ? -0.428 0.360 13.444 1.00 77.38 98 GLY A C 1
ATOM 775 O O . GLY A 1 98 ? 0.482 0.566 12.644 1.00 77.38 98 GLY A O 1
ATOM 776 N N . TYR A 1 99 ? -0.512 -0.761 14.160 1.00 76.25 99 TYR A N 1
ATOM 777 C CA . TYR A 1 99 ? 0.506 -1.808 14.081 1.00 76.25 99 TYR A CA 1
ATOM 778 C C . TYR A 1 99 ? -0.078 -3.121 13.577 1.00 76.25 99 TYR A C 1
ATOM 780 O O . TYR A 1 99 ? -1.171 -3.525 13.979 1.00 76.25 99 TYR A O 1
ATOM 788 N N . ARG A 1 100 ? 0.692 -3.819 12.732 1.00 68.25 100 ARG A N 1
ATOM 789 C CA . ARG A 1 100 ? 0.302 -5.094 12.099 1.00 68.25 100 ARG A CA 1
ATOM 790 C C . ARG A 1 100 ? -0.218 -6.136 13.097 1.00 68.25 100 ARG A C 1
ATOM 792 O O . ARG A 1 100 ? -1.205 -6.801 12.815 1.00 68.25 100 ARG A O 1
ATOM 799 N N . LYS A 1 101 ? 0.417 -6.255 14.271 1.00 62.59 101 LYS A N 1
ATOM 800 C CA . LYS A 1 101 ? 0.083 -7.280 15.281 1.00 62.59 101 LYS A CA 1
ATOM 801 C C . LYS A 1 101 ? -0.977 -6.860 16.301 1.00 62.59 101 LYS A C 1
ATOM 803 O O . LYS A 1 101 ? -1.573 -7.728 16.923 1.00 62.59 101 LYS A O 1
ATOM 808 N N . THR A 1 102 ? -1.199 -5.562 16.506 1.00 64.25 102 THR A N 1
ATOM 809 C CA . THR A 1 102 ? -2.075 -5.080 17.589 1.00 64.25 102 THR A CA 1
ATOM 810 C C . THR A 1 102 ? -3.536 -4.939 17.165 1.00 64.25 102 THR A C 1
ATOM 812 O O . THR A 1 102 ? -4.382 -4.661 18.008 1.00 64.25 102 THR A O 1
ATOM 815 N N . GLY A 1 103 ? -3.853 -5.104 15.873 1.00 67.12 103 GLY A N 1
ATOM 816 C CA . GLY A 1 103 ? -5.229 -5.031 15.370 1.00 67.12 103 GLY A CA 1
ATOM 817 C C . GLY A 1 103 ? -5.868 -3.642 15.494 1.00 67.12 103 GLY A C 1
ATOM 818 O O . GLY A 1 103 ? -7.089 -3.519 15.446 1.00 67.12 103 GLY A O 1
ATOM 819 N N . THR A 1 104 ? -5.065 -2.582 15.650 1.00 81.31 104 THR A N 1
ATOM 820 C CA . THR A 1 104 ? -5.578 -1.211 15.830 1.00 81.31 104 THR A CA 1
ATOM 821 C C . THR A 1 104 ? -6.250 -0.646 14.578 1.00 81.31 104 THR A C 1
ATOM 823 O O . THR A 1 104 ? -7.028 0.304 14.670 1.00 81.31 104 THR A O 1
ATOM 826 N N . LEU A 1 105 ? -5.986 -1.233 13.408 1.00 87.00 105 LEU A N 1
ATOM 827 C CA . LEU A 1 105 ? -6.654 -0.910 12.152 1.00 87.00 105 LEU A CA 1
ATOM 828 C C . LEU A 1 105 ? -7.573 -2.064 11.751 1.00 87.00 105 LEU A C 1
ATOM 830 O O . LEU A 1 105 ? -7.155 -3.218 11.687 1.00 87.00 105 LEU A O 1
ATOM 834 N N . LYS A 1 106 ? -8.824 -1.738 11.436 1.00 88.94 106 LYS A N 1
ATOM 835 C CA . LYS A 1 106 ? -9.821 -2.677 10.921 1.00 88.94 106 LYS A CA 1
ATOM 836 C C . LYS A 1 106 ? -9.723 -2.756 9.405 1.00 88.94 106 LYS A C 1
ATOM 838 O O . LYS A 1 106 ? -9.637 -1.726 8.740 1.00 88.94 106 LYS A O 1
ATOM 843 N N . LEU A 1 107 ? -9.789 -3.963 8.859 1.00 87.31 107 LEU A N 1
ATOM 844 C CA . LEU A 1 107 ? -9.833 -4.174 7.415 1.00 87.31 107 LEU A CA 1
ATOM 845 C C . LEU A 1 107 ? -11.245 -3.950 6.871 1.00 87.31 107 LEU A C 1
ATOM 847 O O . LEU A 1 107 ? -12.247 -4.184 7.553 1.00 87.31 107 LEU A O 1
ATOM 851 N N . CYS A 1 108 ? -11.328 -3.524 5.615 1.00 87.50 108 CYS A N 1
ATOM 852 C CA . CYS A 1 108 ? -12.586 -3.446 4.894 1.00 87.50 108 CYS A CA 1
ATOM 853 C C . CYS A 1 108 ? -13.253 -4.824 4.860 1.00 87.50 108 CYS A C 1
ATOM 855 O O . CYS A 1 108 ? -12.644 -5.810 4.455 1.00 87.50 108 CYS A O 1
ATOM 857 N N . GLY A 1 109 ? -14.533 -4.889 5.229 1.00 84.50 109 GLY A N 1
ATOM 858 C CA . GLY A 1 109 ? -15.280 -6.146 5.275 1.00 84.50 109 GLY A CA 1
ATOM 859 C C . GLY A 1 109 ? -15.398 -6.873 3.930 1.00 84.50 109 GLY A C 1
ATOM 860 O O . GLY A 1 109 ? -15.605 -8.081 3.948 1.00 84.50 109 GLY A O 1
ATOM 861 N N . ARG A 1 110 ? -15.247 -6.158 2.805 1.00 84.31 110 ARG A N 1
ATOM 862 C CA . ARG A 1 110 ? -15.364 -6.697 1.441 1.00 84.31 110 ARG A CA 1
ATOM 863 C C . ARG A 1 110 ? -14.010 -7.067 0.836 1.00 84.31 110 ARG A C 1
ATOM 865 O O . ARG A 1 110 ? -13.759 -8.243 0.656 1.00 84.31 110 ARG A O 1
ATOM 872 N N . CYS A 1 111 ? -13.133 -6.093 0.566 1.00 80.50 111 CYS A N 1
ATOM 873 C CA . CYS A 1 111 ? -11.847 -6.378 -0.090 1.00 80.50 111 CYS A CA 1
ATOM 874 C C . CYS A 1 111 ? -10.782 -6.973 0.838 1.00 80.50 111 CYS A C 1
ATOM 876 O O . CYS A 1 111 ? -9.796 -7.488 0.345 1.00 80.50 111 CYS A O 1
ATOM 878 N N . LYS A 1 112 ? -10.914 -6.831 2.166 1.00 86.25 112 LYS A N 1
ATOM 879 C CA . LYS A 1 112 ? -9.907 -7.243 3.167 1.00 86.25 112 LYS A CA 1
ATOM 880 C C . LYS A 1 112 ? -8.504 -6.625 3.017 1.00 86.25 112 LYS A C 1
ATOM 882 O O . LYS A 1 112 ? -7.658 -6.890 3.858 1.00 86.25 112 LYS A O 1
ATOM 887 N N . LEU A 1 113 ? -8.277 -5.749 2.039 1.00 80.88 113 LEU A N 1
ATOM 888 C CA . LEU A 1 113 ? -6.995 -5.076 1.808 1.00 80.88 113 LEU A CA 1
ATOM 889 C C . LEU A 1 113 ? -6.911 -3.719 2.516 1.00 80.88 113 LEU A C 1
ATOM 891 O O . LEU A 1 113 ? -5.980 -3.434 3.262 1.00 80.88 113 LEU A O 1
ATOM 895 N N . THR A 1 114 ? -7.920 -2.873 2.322 1.00 84.06 114 THR A N 1
ATOM 896 C CA . THR A 1 114 ? -7.889 -1.491 2.813 1.00 84.06 114 THR A CA 1
ATOM 897 C C . THR A 1 114 ? -8.166 -1.425 4.311 1.00 84.06 114 THR A C 1
ATOM 899 O O . THR A 1 114 ? -9.100 -2.066 4.803 1.00 84.06 114 THR A O 1
ATOM 902 N N . ARG A 1 115 ? -7.392 -0.615 5.038 1.00 88.62 115 ARG A N 1
ATOM 903 C CA . ARG A 1 115 ? -7.377 -0.577 6.507 1.00 88.62 115 ARG A CA 1
ATOM 904 C C . ARG A 1 115 ? -7.811 0.781 7.066 1.00 88.62 115 ARG A C 1
ATOM 906 O O . ARG A 1 115 ? -7.462 1.831 6.530 1.00 88.62 115 ARG A O 1
ATOM 913 N N . TYR A 1 116 ? -8.542 0.770 8.178 1.00 88.62 116 TYR A N 1
ATOM 914 C CA . TYR A 1 116 ? -9.155 1.960 8.769 1.00 88.62 116 TYR A CA 1
ATOM 915 C C . TYR A 1 116 ? -9.053 1.961 10.292 1.00 88.62 116 TYR A C 1
ATOM 917 O O . TYR A 1 116 ? -9.333 0.957 10.941 1.00 88.62 116 TYR A O 1
ATOM 925 N N . CYS A 1 117 ? -8.736 3.110 10.889 1.00 90.62 117 CYS A N 1
ATOM 926 C CA . CYS A 1 117 ? -8.742 3.256 12.350 1.00 90.62 117 CYS A CA 1
ATOM 927 C C . CYS A 1 117 ? -10.157 3.391 12.940 1.00 90.62 117 CYS A C 1
ATOM 929 O O . CYS A 1 117 ? -10.350 3.209 14.137 1.00 90.62 117 CYS A O 1
ATOM 931 N N . SER A 1 118 ? -11.156 3.748 12.127 1.00 91.06 118 SER A N 1
ATOM 932 C CA . SER A 1 118 ? -12.549 3.899 12.556 1.00 91.06 118 SER A CA 1
ATOM 933 C C . SER A 1 118 ? -13.522 3.663 11.402 1.00 91.06 118 SER A C 1
ATOM 935 O O . SER A 1 118 ? -13.153 3.737 10.225 1.00 91.06 118 SER A O 1
ATOM 937 N N . ARG A 1 119 ? -14.794 3.417 11.739 1.00 89.88 119 ARG A N 1
ATOM 938 C CA . ARG A 1 119 ? -15.864 3.276 10.742 1.00 89.88 119 ARG A CA 1
ATOM 939 C C . ARG A 1 119 ? -16.120 4.581 9.981 1.00 89.88 119 ARG A C 1
ATOM 941 O O . ARG A 1 119 ? -16.504 4.532 8.817 1.00 89.88 119 ARG A O 1
ATOM 948 N N . ASP A 1 120 ? -15.853 5.731 10.592 1.00 91.81 120 ASP A N 1
ATOM 949 C CA . ASP A 1 120 ? -15.984 7.030 9.923 1.00 91.81 120 ASP A CA 1
ATOM 950 C C . ASP A 1 120 ? -14.894 7.237 8.875 1.00 91.81 120 ASP A C 1
ATOM 952 O O . ASP A 1 120 ? -15.191 7.664 7.762 1.00 91.81 120 ASP A O 1
ATOM 956 N N . CYS A 1 121 ? -13.653 6.831 9.170 1.00 91.12 121 CYS A N 1
ATOM 957 C CA . CYS A 1 121 ? -12.583 6.847 8.172 1.00 91.12 121 CYS A CA 1
ATOM 958 C C . CYS A 1 121 ? -12.894 5.928 6.993 1.00 91.12 121 CYS A C 1
ATOM 960 O O . CYS A 1 121 ? -12.651 6.304 5.849 1.00 91.12 121 CYS A O 1
ATOM 962 N N . GLN A 1 122 ? -13.478 4.757 7.262 1.00 90.06 122 GLN A N 1
ATOM 963 C CA . GLN A 1 122 ? -13.958 3.875 6.205 1.00 90.06 122 GLN A CA 1
ATOM 964 C C . GLN A 1 122 ? -15.011 4.568 5.335 1.00 90.06 122 GLN A C 1
ATOM 966 O O . GLN A 1 122 ? -14.891 4.519 4.118 1.00 90.06 122 GLN A O 1
ATOM 971 N N . LYS A 1 123 ? -16.021 5.226 5.923 1.00 89.62 123 LYS A N 1
ATOM 972 C CA . LYS A 1 123 ? -17.069 5.936 5.165 1.00 89.62 123 LYS A CA 1
ATOM 973 C C . LYS A 1 123 ? -16.503 7.075 4.313 1.00 89.62 123 LYS A C 1
ATOM 975 O O . LYS A 1 123 ? -16.859 7.183 3.146 1.00 89.62 123 LYS A O 1
ATOM 980 N N . GLN A 1 124 ? -15.612 7.890 4.877 1.00 88.25 124 GLN A N 1
ATOM 981 C CA . GLN A 1 124 ? -14.989 9.009 4.162 1.00 88.25 124 GLN A CA 1
ATOM 982 C C . GLN A 1 124 ? -14.141 8.518 2.985 1.00 88.25 124 GLN A C 1
ATOM 984 O O . GLN A 1 124 ? -14.282 9.000 1.864 1.00 88.25 124 GLN A O 1
ATOM 989 N N . HIS A 1 125 ? -13.306 7.507 3.212 1.00 84.44 125 HIS A N 1
ATOM 990 C CA . HIS A 1 125 ? -12.497 6.917 2.150 1.00 84.44 125 HIS A CA 1
ATOM 991 C C . HIS A 1 125 ? -13.361 6.200 1.094 1.00 84.44 125 HIS A C 1
ATOM 993 O O . HIS A 1 125 ? -13.093 6.283 -0.105 1.00 84.44 125 HIS A O 1
ATOM 999 N N . TRP A 1 126 ? -14.454 5.552 1.522 1.00 86.06 126 TRP A N 1
ATOM 1000 C CA . TRP A 1 126 ? -15.446 4.919 0.645 1.00 86.06 126 TRP A CA 1
ATOM 1001 C C . TRP A 1 126 ? -16.042 5.901 -0.363 1.00 86.06 126 TRP A C 1
ATOM 1003 O O . TRP A 1 126 ? -16.133 5.561 -1.543 1.00 86.06 126 TRP A O 1
ATOM 1013 N N . SER A 1 127 ? -16.419 7.105 0.083 1.00 82.56 127 SER A N 1
ATOM 1014 C CA . SER A 1 127 ? -16.989 8.141 -0.789 1.00 82.56 127 SER A CA 1
ATOM 1015 C C . SER A 1 127 ? -15.991 8.734 -1.781 1.00 82.56 127 SER A C 1
ATOM 1017 O O . SER A 1 127 ? -16.399 9.152 -2.857 1.00 82.56 127 SER A O 1
ATOM 1019 N N . VAL A 1 128 ? -14.705 8.763 -1.432 1.00 77.88 128 VAL A N 1
ATOM 1020 C CA . VAL A 1 128 ? -13.664 9.423 -2.233 1.00 77.88 128 VAL A CA 1
ATOM 1021 C C . VAL A 1 128 ? -13.222 8.568 -3.424 1.00 77.88 128 VAL A C 1
ATOM 1023 O O . VAL A 1 128 ? -12.973 9.096 -4.501 1.00 77.88 128 VAL A O 1
ATOM 1026 N N . GLY A 1 129 ? -13.218 7.243 -3.279 1.00 72.12 129 GLY A N 1
ATOM 1027 C CA . GLY A 1 129 ? -12.978 6.366 -4.428 1.00 72.12 129 GLY A CA 1
ATOM 1028 C C . GLY A 1 129 ? -12.829 4.890 -4.112 1.00 72.12 129 GLY A C 1
ATOM 1029 O O . GLY A 1 129 ? -13.009 4.067 -5.008 1.00 72.12 129 GLY A O 1
ATOM 1030 N N . HIS A 1 130 ? -12.652 4.516 -2.841 1.00 78.69 130 HIS A N 1
ATOM 1031 C CA . HIS A 1 130 ? -12.525 3.109 -2.464 1.00 78.69 130 HIS A CA 1
ATOM 1032 C C . HIS A 1 130 ? -13.716 2.247 -2.914 1.00 78.69 130 HIS A C 1
ATOM 1034 O O . HIS A 1 130 ? -13.510 1.091 -3.273 1.00 78.69 130 HIS A O 1
ATOM 1040 N N . LYS A 1 131 ? -14.945 2.796 -2.990 1.00 79.75 131 LYS A N 1
ATOM 1041 C CA . LYS A 1 131 ? -16.123 2.094 -3.548 1.00 79.75 131 LYS A CA 1
ATOM 1042 C C . LYS A 1 131 ? -15.850 1.477 -4.927 1.00 79.75 131 LYS A C 1
ATOM 1044 O O . LYS A 1 131 ? -16.383 0.408 -5.205 1.00 79.75 131 LYS A O 1
ATOM 1049 N N . LYS A 1 132 ? -15.051 2.139 -5.772 1.00 72.38 132 LYS A N 1
ATOM 1050 C CA . LYS A 1 132 ? -14.762 1.706 -7.148 1.00 72.38 132 LYS A CA 1
ATOM 1051 C C . LYS A 1 132 ? -13.853 0.473 -7.193 1.00 72.38 132 LYS A C 1
ATOM 1053 O O . LYS A 1 132 ? -14.048 -0.384 -8.043 1.00 72.38 132 LYS A O 1
ATOM 1058 N N . CYS A 1 133 ? -12.915 0.364 -6.253 1.00 69.06 133 CYS A N 1
ATOM 1059 C CA . CYS A 1 133 ? -11.930 -0.723 -6.193 1.00 69.06 133 CYS A CA 1
ATOM 1060 C C . CYS A 1 133 ? -12.304 -1.818 -5.173 1.00 69.06 133 CYS A C 1
ATOM 1062 O O . CYS A 1 133 ? -11.663 -2.861 -5.099 1.00 69.06 133 CYS A O 1
ATOM 1064 N N . CYS A 1 134 ? -13.331 -1.597 -4.348 1.00 78.19 134 CYS A N 1
ATOM 1065 C CA . CYS A 1 134 ? -13.682 -2.505 -3.264 1.00 78.19 134 CYS A CA 1
ATOM 1066 C C . CYS A 1 134 ? -14.272 -3.832 -3.770 1.00 78.19 134 CYS A C 1
ATOM 1068 O O . CYS A 1 134 ? -15.246 -3.834 -4.518 1.00 78.19 134 CYS A O 1
ATOM 1070 N N . GLY A 1 135 ? -13.745 -4.951 -3.269 1.00 72.56 135 GLY A N 1
ATOM 1071 C CA . GLY A 1 135 ? -14.202 -6.307 -3.593 1.00 72.56 135 GLY A CA 1
ATOM 1072 C C . GLY A 1 135 ? -13.320 -7.025 -4.610 1.00 72.56 135 GLY A C 1
ATOM 1073 O O . GLY A 1 135 ? -13.557 -8.198 -4.854 1.00 72.56 135 GLY A O 1
ATOM 1074 N N . HIS A 1 136 ? -12.304 -6.343 -5.139 1.00 68.00 136 HIS A N 1
ATOM 1075 C CA . HIS A 1 136 ? -11.264 -6.935 -5.970 1.00 68.00 136 HIS A CA 1
ATOM 1076 C C . HIS A 1 136 ? -9.956 -6.872 -5.182 1.00 68.00 136 HIS A C 1
ATOM 1078 O O . HIS A 1 136 ? -9.572 -5.805 -4.691 1.00 68.00 136 HIS A O 1
ATOM 1084 N N . ASP A 1 137 ? -9.331 -8.022 -4.984 1.00 60.47 137 ASP A N 1
ATOM 1085 C CA . ASP A 1 137 ? -8.007 -8.173 -4.383 1.00 60.47 137 ASP A CA 1
ATOM 1086 C C . ASP A 1 137 ? -6.899 -8.334 -5.434 1.00 60.47 137 ASP A C 1
ATOM 1088 O O . ASP A 1 137 ? -5.740 -8.032 -5.147 1.00 60.47 137 ASP A O 1
ATOM 1092 N N . ALA A 1 138 ? -7.283 -8.705 -6.658 1.00 60.00 138 ALA A N 1
ATOM 1093 C CA . ALA A 1 138 ? -6.446 -8.728 -7.847 1.00 60.00 138 ALA A CA 1
ATOM 1094 C C . ALA A 1 138 ? -7.009 -7.824 -8.958 1.00 60.00 138 ALA A C 1
ATOM 1096 O O . ALA A 1 138 ? -8.224 -7.669 -9.117 1.00 60.00 138 ALA A O 1
ATOM 1097 N N . TYR A 1 139 ? -6.114 -7.229 -9.742 1.00 59.12 139 TYR A N 1
ATOM 1098 C CA . TYR A 1 139 ? -6.444 -6.503 -10.956 1.00 59.12 139 TYR A CA 1
ATOM 1099 C C . TYR A 1 139 ? -6.741 -7.495 -12.089 1.00 59.12 139 TYR A C 1
ATOM 1101 O O . TYR A 1 139 ? -5.831 -8.079 -12.665 1.00 59.12 139 TYR A O 1
ATOM 1109 N N . THR A 1 140 ? -8.020 -7.674 -12.419 1.00 53.44 140 THR A N 1
ATOM 1110 C CA . THR A 1 140 ? -8.498 -8.647 -13.413 1.00 53.44 140 THR A CA 1
ATOM 1111 C C . THR A 1 140 ? -8.999 -7.973 -14.691 1.00 53.44 140 THR A C 1
ATOM 1113 O O . THR A 1 140 ? -10.112 -8.233 -15.110 1.00 53.44 140 THR A O 1
ATOM 1116 N N . GLY A 1 141 ? -8.229 -7.062 -15.299 1.00 53.91 141 GLY A N 1
ATOM 1117 C CA . GLY A 1 141 ? -8.352 -6.653 -16.718 1.00 53.91 141 GLY A CA 1
ATOM 1118 C C . GLY A 1 141 ? -9.667 -6.052 -17.269 1.00 53.91 141 GLY A C 1
ATOM 1119 O O . GLY A 1 141 ? -9.635 -5.480 -18.352 1.00 53.91 141 GLY A O 1
ATOM 1120 N N . GLU A 1 142 ? -10.810 -6.137 -16.586 1.00 47.78 142 GLU A N 1
ATOM 1121 C CA . GLU A 1 142 ? -12.137 -6.015 -17.214 1.00 47.78 142 GLU A CA 1
ATOM 1122 C C . GLU A 1 142 ? -12.965 -4.804 -16.738 1.00 47.78 142 GLU A C 1
ATOM 1124 O O . GLU A 1 142 ? -14.193 -4.808 -16.845 1.00 47.78 142 GLU A O 1
ATOM 1129 N N . ARG A 1 143 ? -12.352 -3.719 -16.234 1.00 44.00 143 ARG A N 1
ATOM 1130 C CA . ARG A 1 143 ? -13.110 -2.475 -15.966 1.00 44.00 143 ARG A CA 1
ATOM 1131 C C . ARG A 1 143 ? -12.468 -1.192 -16.506 1.00 44.00 143 ARG A C 1
ATOM 1133 O O . ARG A 1 143 ? -11.292 -0.967 -16.224 1.00 44.00 143 ARG A O 1
ATOM 1140 N N . PRO A 1 144 ? -13.229 -0.305 -17.190 1.00 46.44 144 PRO A N 1
ATOM 1141 C CA . PRO A 1 144 ? -12.634 0.794 -17.950 1.00 46.44 144 PRO A CA 1
ATOM 1142 C C . PRO A 1 144 ? -12.362 2.083 -17.140 1.00 46.44 144 PRO A C 1
ATOM 1144 O O . PRO A 1 144 ? -13.110 2.454 -16.230 1.00 46.44 144 PRO A O 1
ATOM 1147 N N . ASP A 1 145 ? -11.287 2.762 -17.566 1.00 44.56 145 ASP A N 1
ATOM 1148 C CA . ASP A 1 145 ? -11.172 4.201 -17.899 1.00 44.56 145 ASP A CA 1
ATOM 1149 C C . ASP A 1 145 ? -10.647 5.256 -16.916 1.00 44.56 145 ASP A C 1
ATOM 1151 O O . 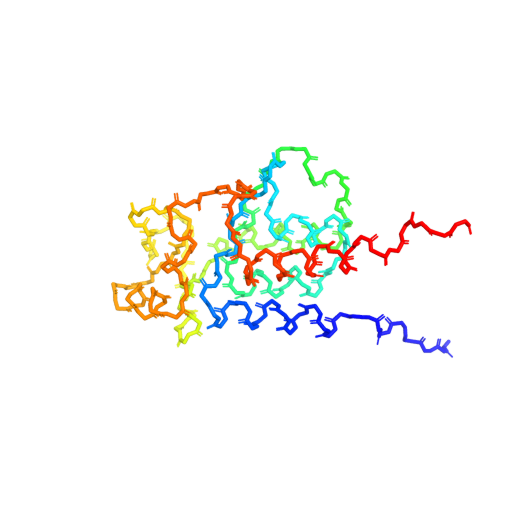ASP A 1 145 ? -10.365 6.377 -17.336 1.00 44.56 145 ASP A O 1
ATOM 1155 N N . SER A 1 146 ? -10.366 4.961 -15.648 1.00 47.25 146 SER A N 1
ATOM 1156 C CA . SER A 1 146 ? -9.583 5.924 -14.832 1.00 47.25 146 SER A CA 1
ATOM 1157 C C . SER A 1 146 ? -8.482 5.249 -14.049 1.00 47.25 146 SER A C 1
ATOM 1159 O O . SER A 1 146 ? -7.332 5.648 -14.129 1.00 47.25 146 SER A O 1
ATOM 1161 N N . PHE A 1 147 ? -8.811 4.166 -13.354 1.00 44.75 147 PHE A N 1
ATOM 1162 C CA . PHE A 1 147 ? -7.826 3.425 -12.580 1.00 44.75 147 PHE A CA 1
ATOM 1163 C C . PHE A 1 147 ? -6.865 2.632 -13.463 1.00 44.75 147 PHE A C 1
ATOM 1165 O O . PHE A 1 147 ? -5.686 2.570 -13.143 1.00 44.75 147 PHE A O 1
ATOM 1172 N N . GLN A 1 148 ? -7.356 2.096 -14.588 1.00 46.97 148 GLN A N 1
ATOM 1173 C CA . GLN A 1 148 ? -6.517 1.402 -15.558 1.00 46.97 148 GLN A CA 1
ATOM 1174 C C . GLN A 1 148 ? -5.599 2.368 -16.293 1.00 46.97 148 GLN A C 1
ATOM 1176 O O . GLN A 1 148 ? -4.414 2.117 -16.343 1.00 46.97 148 GLN A O 1
ATOM 1181 N N . ASN A 1 149 ? -6.087 3.523 -16.749 1.00 44.22 149 ASN A N 1
ATOM 1182 C CA . ASN A 1 149 ? -5.219 4.530 -17.365 1.00 44.22 149 ASN A CA 1
ATOM 1183 C C . ASN A 1 149 ? -4.165 5.071 -16.394 1.00 44.22 149 ASN A C 1
ATOM 1185 O O . ASN A 1 149 ? -3.084 5.425 -16.836 1.00 44.22 149 ASN A O 1
ATOM 1189 N N . ILE A 1 150 ? -4.444 5.114 -15.087 1.00 44.97 150 ILE A N 1
ATOM 1190 C CA . ILE A 1 150 ? -3.468 5.570 -14.095 1.00 44.97 150 ILE A CA 1
ATOM 1191 C C . ILE A 1 150 ? -2.503 4.453 -13.692 1.00 44.97 150 ILE A C 1
ATOM 1193 O O . ILE A 1 150 ? -1.313 4.712 -13.630 1.00 44.97 150 ILE A O 1
ATOM 1197 N N . MET A 1 151 ? -2.970 3.223 -13.466 1.00 50.84 151 MET A N 1
ATOM 1198 C CA . MET A 1 151 ? -2.083 2.079 -13.244 1.00 50.84 151 MET A CA 1
ATOM 1199 C C . MET A 1 151 ? -1.226 1.854 -14.486 1.00 50.84 151 MET A C 1
ATOM 1201 O O . MET A 1 151 ? -0.023 1.864 -14.370 1.00 50.84 151 MET A O 1
ATOM 1205 N N . THR A 1 152 ? -1.800 1.805 -15.684 1.00 48.25 152 THR A N 1
ATOM 1206 C CA . THR A 1 152 ? -1.074 1.781 -16.960 1.00 48.25 152 THR A CA 1
ATOM 1207 C C . THR A 1 152 ? -0.225 3.036 -17.193 1.00 48.25 152 THR A C 1
ATOM 1209 O O . THR A 1 152 ? 0.800 2.907 -17.826 1.00 48.25 152 THR A O 1
ATOM 1212 N N . SER A 1 153 ? -0.550 4.231 -16.686 1.00 41.28 153 SER A N 1
ATOM 1213 C CA . SER A 1 153 ? 0.335 5.412 -16.801 1.00 41.28 153 SER A CA 1
ATOM 1214 C C . SER A 1 153 ? 1.518 5.343 -15.831 1.00 41.28 153 SER A C 1
ATOM 1216 O O . SER A 1 153 ? 2.651 5.561 -16.247 1.00 41.28 153 SER A O 1
ATOM 1218 N N . VAL A 1 154 ? 1.289 4.948 -14.574 1.00 46.88 154 VAL A N 1
ATOM 1219 C CA . VAL A 1 154 ? 2.344 4.632 -13.599 1.00 46.88 154 VAL A CA 1
ATOM 1220 C C . VAL A 1 154 ? 3.210 3.482 -14.131 1.00 46.88 154 VAL A C 1
ATOM 1222 O O . VAL A 1 154 ? 4.419 3.615 -14.187 1.00 46.88 154 VAL A O 1
ATOM 1225 N N . PHE A 1 155 ? 2.602 2.397 -14.618 1.00 50.22 155 PHE A N 1
ATOM 1226 C CA . PHE A 1 155 ? 3.266 1.183 -15.106 1.00 50.22 155 PHE A CA 1
ATOM 1227 C C . PHE A 1 155 ? 3.900 1.327 -16.501 1.00 50.22 155 PHE A C 1
ATOM 1229 O O . PHE A 1 155 ? 4.939 0.726 -16.739 1.00 50.22 155 PHE A O 1
ATOM 1236 N N . ASN A 1 156 ? 3.351 2.129 -17.420 1.00 42.81 156 ASN A N 1
ATOM 1237 C CA . ASN A 1 156 ? 3.979 2.393 -18.723 1.00 42.81 156 ASN A CA 1
ATOM 1238 C C . ASN A 1 156 ? 5.081 3.446 -18.611 1.00 42.81 156 ASN A C 1
ATOM 1240 O O . ASN A 1 156 ? 6.056 3.346 -19.340 1.00 42.81 156 ASN A O 1
ATOM 1244 N N . SER A 1 157 ? 4.984 4.418 -17.697 1.00 38.03 157 SER A N 1
ATOM 1245 C CA . SER A 1 157 ? 6.117 5.324 -17.426 1.00 38.03 157 SER A CA 1
ATOM 1246 C C . SER A 1 157 ? 7.317 4.566 -16.843 1.00 38.03 157 SER A C 1
ATOM 1248 O O . SER A 1 157 ? 8.452 4.969 -17.057 1.00 38.03 157 SER A O 1
ATOM 1250 N N . ILE A 1 158 ? 7.051 3.434 -16.186 1.00 40.34 158 ILE A N 1
ATOM 1251 C CA . ILE A 1 158 ? 8.039 2.471 -15.691 1.00 40.34 158 ILE A CA 1
ATOM 1252 C C . ILE A 1 158 ? 8.612 1.575 -16.819 1.00 40.34 158 ILE A C 1
ATOM 1254 O O . ILE A 1 158 ? 9.764 1.162 -16.742 1.00 40.34 158 ILE A O 1
ATOM 1258 N N . GLN A 1 159 ? 7.849 1.278 -17.883 1.00 40.16 159 GLN A N 1
ATOM 1259 C CA . GLN A 1 159 ? 8.291 0.409 -18.993 1.00 40.16 159 GLN A CA 1
ATOM 1260 C C . GLN A 1 159 ? 8.859 1.144 -20.220 1.00 40.16 159 GLN A C 1
ATOM 1262 O O . GLN A 1 159 ? 9.440 0.505 -21.097 1.00 40.16 159 GLN A O 1
ATOM 1267 N N . VAL A 1 160 ? 8.738 2.470 -20.318 1.00 39.56 160 VAL A N 1
ATOM 1268 C CA . VAL A 1 160 ? 9.362 3.237 -21.410 1.00 39.56 160 VAL A CA 1
ATOM 1269 C C . VAL A 1 160 ? 10.785 3.604 -21.000 1.00 39.56 160 VAL A C 1
ATOM 1271 O O . VAL A 1 160 ? 11.030 4.744 -20.633 1.00 39.56 160 VAL A O 1
ATOM 1274 N N . ASN A 1 161 ? 11.703 2.632 -21.009 1.00 39.34 161 ASN A N 1
ATOM 1275 C CA . ASN A 1 161 ? 13.150 2.872 -21.151 1.00 39.34 161 ASN A CA 1
ATOM 1276 C C . ASN A 1 161 ? 13.984 1.608 -21.442 1.00 39.34 161 ASN A C 1
ATOM 1278 O O . ASN A 1 161 ? 15.199 1.665 -21.293 1.00 39.34 161 ASN A O 1
ATOM 1282 N N . ASP A 1 162 ? 13.385 0.501 -21.903 1.00 41.94 162 ASP A N 1
ATOM 1283 C CA . ASP A 1 162 ? 14.158 -0.714 -22.232 1.00 41.94 162 ASP A CA 1
ATOM 1284 C C . ASP A 1 162 ? 14.010 -1.196 -23.682 1.00 41.94 162 ASP A C 1
ATOM 1286 O O . ASP A 1 162 ? 14.244 -2.355 -23.992 1.00 41.94 162 ASP A O 1
ATOM 1290 N N . ASP A 1 163 ? 13.686 -0.283 -24.604 1.00 41.03 163 ASP A N 1
ATOM 1291 C CA . ASP A 1 163 ? 13.747 -0.551 -26.046 1.00 41.03 163 ASP A CA 1
ATOM 1292 C C . ASP A 1 163 ? 14.362 0.626 -26.818 1.00 41.03 163 ASP A C 1
ATOM 1294 O O . ASP A 1 163 ? 13.730 1.237 -27.678 1.00 41.03 163 ASP A O 1
ATOM 1298 N N . THR A 1 164 ? 15.637 0.926 -26.572 1.00 35.03 164 THR A N 1
ATOM 1299 C CA . THR A 1 164 ? 16.488 1.520 -27.618 1.00 35.03 164 THR A CA 1
ATOM 1300 C C . THR A 1 164 ? 17.927 1.032 -27.483 1.00 35.03 164 THR A C 1
ATOM 1302 O O . THR A 1 164 ? 18.658 1.528 -26.638 1.00 35.03 164 THR A O 1
ATOM 1305 N N . LYS A 1 165 ? 18.253 0.053 -28.342 1.00 35.56 165 LYS A N 1
ATOM 1306 C CA . LYS A 1 165 ? 19.559 -0.318 -28.929 1.00 35.56 165 LYS A CA 1
ATOM 1307 C C . LYS A 1 165 ? 20.846 0.208 -28.291 1.00 35.56 165 LYS A C 1
ATOM 1309 O O . LYS A 1 165 ? 21.056 1.439 -28.303 1.00 35.56 165 LYS A O 1
#

Sequence (165 aa):
MYFLYRNSNSGETEVVELLVQHGATLDIRDNRQDTPLVHACIFDHVDTVRLLLKLGANPDLRETGSLHDCEEESLRIVEEARKTKLLRCCNPKCGKPGYRKTGTLKLCGRCKLTRYCSRDCQKQHWSVGHKKCCGHDAYTGERPDSFQNIMTSVFNSIQVNDDTK

InterPro domains:
  IPR002110 Ankyrin repeat [PF12796] (9-62)
  IPR002110 Ankyrin repeat [PS50088] (1-31)
  IPR002110 Ankyrin repeat [PS50088] (32-64)
  IPR002110 Ankyrin repeat [SM00248] (32-61)
  IPR002893 Zinc finger, MYND-type [PF01753] (93-134)
  IPR002893 Zinc finger, MYND-type [PS50865] (91-134)
  IPR036770 Ankyrin repeat-containing domain superfamily [G3DSA:1.25.40.20] (2-82)
  IPR036770 Ankyrin repeat-containing domain superfamily [SSF48403] (8-64)